Protein AF-I3SNP6-F1 (afdb_monomer)

Solvent-accessible surface area (backbone atoms only — not comparable to full-atom values): 7927 Å² total; per-residue (Å²): 105,69,61,32,59,49,17,64,80,72,67,34,34,60,52,29,31,48,36,40,49,76,68,59,26,32,49,94,87,65,59,48,71,61,46,14,54,54,50,47,52,50,55,50,54,54,51,55,50,58,54,50,55,62,54,56,77,73,59,86,54,77,71,55,51,58,52,49,52,56,49,49,53,54,51,52,50,49,51,50,50,51,52,50,49,54,36,62,78,41,44,59,40,77,52,72,68,55,52,50,52,50,50,51,54,52,52,50,52,54,49,42,51,74,76,41,73,86,66,59,64,89,74,34,82,87,60,66,86,70,81,82,78,77,82,78,128

Foldseek 3Di:
DLQLVVCVVVVVLLSNLVVCQVQVQFDVDDDSVVLSVLVSVLVVLVVVLVVVVVVLVVDDDDVSVVVSVVVSVVSVVVSVVSVVCSCVVGVGHDDPVRVVVVVVVVVVVVVCCVPPVPDDPVPPPVPDSDDPPPPDD

Sequence (137 aa):
MEIFLGSIAIEDYDSMASALIQMGATDRDVNAKAFARDLAKVFSSIKELDTEIVVATTSGPATAVAANIVVDERQMNALFLDVVRVSESYGLKFPREFALLLKQLLYFDRYTRLLAPNLNMLRDQRISITSNRRTRY

Structure (mmCIF, N/CA/C/O backbone):
data_AF-I3SNP6-F1
#
_entry.id   AF-I3SNP6-F1
#
loop_
_atom_site.group_PDB
_atom_site.id
_atom_site.type_symbol
_atom_site.label_atom_id
_atom_site.label_alt_id
_atom_site.label_comp_id
_atom_site.label_asym_id
_atom_site.label_entity_id
_atom_site.label_seq_id
_atom_site.pdbx_PDB_ins_code
_atom_site.Cartn_x
_atom_site.Cartn_y
_atom_site.Cartn_z
_atom_site.occupancy
_atom_site.B_iso_or_equiv
_atom_site.auth_seq_id
_atom_site.auth_comp_id
_atom_site.auth_asym_id
_atom_site.auth_atom_id
_atom_site.pdbx_PDB_model_num
ATOM 1 N N . MET A 1 1 ? 13.198 5.610 2.439 1.00 65.50 1 MET A N 1
ATOM 2 C CA . MET A 1 1 ? 12.497 5.205 3.678 1.00 65.50 1 MET A CA 1
ATOM 3 C C . MET A 1 1 ? 11.558 6.287 4.191 1.00 65.50 1 MET A C 1
ATOM 5 O O . MET A 1 1 ? 10.376 6.005 4.277 1.00 65.50 1 MET A O 1
ATOM 9 N N . GLU A 1 2 ? 12.020 7.512 4.465 1.00 75.31 2 GLU A N 1
ATOM 10 C CA . GLU A 1 2 ? 11.124 8.613 4.885 1.00 75.31 2 GLU A CA 1
ATOM 11 C C . GLU A 1 2 ? 9.983 8.859 3.891 1.00 75.31 2 GLU A C 1
ATOM 13 O O . GLU A 1 2 ? 8.830 8.942 4.292 1.00 75.31 2 GLU A O 1
ATOM 18 N N . ILE A 1 3 ? 10.292 8.871 2.588 1.00 80.62 3 ILE A N 1
ATOM 19 C CA . ILE A 1 3 ? 9.289 9.013 1.520 1.00 80.62 3 ILE A CA 1
ATOM 20 C C . ILE A 1 3 ? 8.261 7.874 1.569 1.00 80.62 3 ILE A C 1
ATOM 22 O O . ILE A 1 3 ? 7.073 8.127 1.432 1.00 80.62 3 ILE A O 1
ATOM 26 N N . PHE A 1 4 ? 8.702 6.638 1.827 1.00 84.06 4 PHE A N 1
ATOM 27 C CA . PHE A 1 4 ? 7.810 5.483 1.952 1.00 84.06 4 PHE A CA 1
ATOM 28 C C . PHE A 1 4 ? 6.874 5.629 3.162 1.00 84.06 4 PHE A C 1
ATOM 30 O O . PHE A 1 4 ? 5.660 5.551 3.008 1.00 84.06 4 PHE A O 1
ATOM 37 N N . LEU A 1 5 ? 7.412 5.919 4.350 1.00 79.44 5 LEU A N 1
ATOM 38 C CA . LEU A 1 5 ? 6.597 6.084 5.559 1.00 79.44 5 LEU A CA 1
ATOM 39 C C . LEU A 1 5 ? 5.642 7.282 5.454 1.00 79.44 5 LEU A C 1
ATOM 41 O O . LEU A 1 5 ? 4.476 7.168 5.819 1.00 79.44 5 LEU A O 1
ATOM 45 N N . GLY A 1 6 ? 6.109 8.403 4.897 1.00 79.94 6 GLY A N 1
ATOM 46 C CA . GLY A 1 6 ? 5.270 9.569 4.624 1.00 79.94 6 GLY A CA 1
ATOM 47 C C . GLY A 1 6 ? 4.152 9.257 3.629 1.00 79.94 6 GLY A C 1
ATOM 48 O O . GLY A 1 6 ? 3.012 9.638 3.864 1.00 79.94 6 GLY A O 1
ATOM 49 N N . SER A 1 7 ? 4.450 8.499 2.568 1.00 84.94 7 SER A N 1
ATOM 50 C CA . SER A 1 7 ? 3.464 8.115 1.551 1.00 84.94 7 SER A CA 1
ATOM 51 C C . SER A 1 7 ? 2.343 7.221 2.085 1.00 84.94 7 SER A C 1
ATOM 53 O O . SER A 1 7 ? 1.221 7.326 1.606 1.00 84.94 7 SER A O 1
ATOM 55 N N . ILE A 1 8 ? 2.608 6.399 3.111 1.00 82.50 8 ILE A N 1
ATOM 56 C CA . ILE A 1 8 ? 1.564 5.619 3.796 1.00 82.50 8 ILE A CA 1
ATOM 57 C C . ILE A 1 8 ? 0.594 6.555 4.522 1.00 82.50 8 ILE A C 1
ATOM 59 O O . ILE A 1 8 ? -0.614 6.377 4.425 1.00 82.50 8 ILE A O 1
ATOM 63 N N . ALA A 1 9 ? 1.114 7.563 5.227 1.00 76.81 9 ALA A N 1
ATOM 64 C CA . ALA A 1 9 ? 0.299 8.451 6.053 1.00 76.81 9 ALA A CA 1
ATOM 65 C C . ALA A 1 9 ? -0.656 9.343 5.241 1.00 76.81 9 ALA A C 1
ATOM 67 O O . ALA A 1 9 ? -1.729 9.685 5.734 1.00 76.81 9 ALA A O 1
ATOM 68 N N . ILE A 1 10 ? -0.267 9.723 4.020 1.00 84.12 10 ILE A N 1
ATOM 69 C CA . ILE A 1 10 ? -1.083 10.555 3.116 1.00 84.12 10 ILE A CA 1
ATOM 70 C C . ILE A 1 10 ? -1.694 9.767 1.951 1.00 84.12 10 ILE A C 1
ATOM 72 O O . ILE A 1 10 ? -2.271 10.373 1.054 1.00 84.12 10 ILE A O 1
ATOM 76 N N . GLU A 1 11 ? -1.549 8.439 1.956 1.00 88.50 11 GLU A N 1
ATOM 77 C CA . GLU A 1 11 ? -2.080 7.534 0.928 1.00 88.50 11 GLU A CA 1
ATOM 78 C C . GLU A 1 11 ? -1.613 7.857 -0.503 1.00 88.50 11 GLU A C 1
ATOM 80 O O . GLU A 1 11 ? -2.332 7.674 -1.485 1.00 88.50 11 GLU A O 1
ATOM 85 N N . ASP A 1 12 ? -0.374 8.329 -0.634 1.00 90.88 12 ASP A N 1
ATOM 86 C CA . ASP A 1 12 ? 0.249 8.606 -1.926 1.00 90.88 12 ASP A CA 1
ATOM 87 C C . ASP A 1 12 ? 0.881 7.328 -2.497 1.00 90.88 12 ASP A C 1
ATOM 89 O O . ASP A 1 12 ? 2.064 7.031 -2.303 1.00 90.88 12 ASP A O 1
ATOM 93 N N . TYR A 1 13 ? 0.077 6.552 -3.221 1.00 94.25 13 TYR A N 1
ATOM 94 C CA . TYR A 1 13 ? 0.503 5.272 -3.790 1.00 94.25 13 TYR A CA 1
ATOM 95 C C . TYR A 1 13 ? 1.591 5.403 -4.869 1.00 94.25 13 TYR A C 1
ATOM 97 O O . TYR A 1 13 ? 2.376 4.473 -5.062 1.00 94.25 13 TYR A O 1
ATOM 105 N N . ASP A 1 14 ? 1.684 6.548 -5.551 1.00 94.50 14 ASP A N 1
ATOM 106 C CA . ASP A 1 14 ? 2.721 6.813 -6.555 1.00 94.50 14 ASP A CA 1
ATOM 107 C C . ASP A 1 14 ? 4.097 6.983 -5.897 1.00 94.50 14 ASP A C 1
ATOM 109 O O . ASP A 1 14 ? 5.089 6.366 -6.316 1.00 94.50 14 ASP A O 1
ATOM 113 N N . SER A 1 15 ? 4.153 7.783 -4.829 1.00 92.44 15 SER A N 1
ATOM 114 C CA . SER A 1 15 ? 5.365 7.935 -4.019 1.00 92.44 15 SER A CA 1
ATOM 115 C C . SER A 1 15 ? 5.734 6.633 -3.313 1.00 92.44 15 SER A C 1
ATOM 117 O O . SER A 1 15 ? 6.919 6.300 -3.232 1.00 92.44 15 SER A O 1
ATOM 119 N N . MET A 1 16 ? 4.741 5.862 -2.861 1.00 92.06 16 MET A N 1
ATOM 120 C CA . MET A 1 16 ? 4.955 4.564 -2.219 1.00 92.06 16 MET A CA 1
ATOM 121 C C . MET A 1 16 ? 5.596 3.555 -3.176 1.00 92.06 16 MET A C 1
ATOM 123 O O . MET A 1 16 ? 6.637 2.976 -2.854 1.00 92.06 16 MET A O 1
ATOM 127 N N . ALA A 1 17 ? 5.025 3.392 -4.375 1.00 93.81 17 ALA A N 1
ATOM 128 C CA . ALA A 1 17 ? 5.552 2.507 -5.411 1.00 93.81 17 ALA A CA 1
ATOM 129 C C . ALA A 1 17 ? 6.980 2.902 -5.806 1.00 93.81 17 ALA A C 1
ATOM 131 O O . ALA A 1 17 ? 7.883 2.064 -5.831 1.00 93.81 17 ALA A O 1
ATOM 132 N N . SER A 1 18 ? 7.208 4.196 -6.046 1.00 92.94 18 SER A N 1
ATOM 133 C CA . SER A 1 18 ? 8.528 4.720 -6.407 1.00 92.94 18 SER A CA 1
ATOM 134 C C . SER A 1 18 ? 9.561 4.481 -5.304 1.00 92.94 18 SER A C 1
ATOM 136 O O . SER A 1 18 ? 10.696 4.100 -5.591 1.00 92.94 18 SER A O 1
ATOM 138 N N . ALA A 1 19 ? 9.178 4.666 -4.038 1.00 90.75 19 ALA A N 1
ATOM 139 C CA . ALA A 1 19 ? 10.065 4.437 -2.906 1.00 90.75 19 ALA A CA 1
ATOM 140 C C . ALA A 1 19 ? 10.429 2.954 -2.746 1.00 90.75 19 ALA A C 1
ATOM 142 O O . ALA A 1 19 ? 11.593 2.651 -2.498 1.00 90.75 19 ALA A O 1
ATOM 143 N N . LEU A 1 20 ? 9.475 2.035 -2.928 1.00 89.19 20 LEU A N 1
ATOM 144 C CA . LEU A 1 20 ? 9.726 0.591 -2.866 1.00 89.19 20 LEU A CA 1
ATOM 145 C C . LEU A 1 20 ? 10.677 0.121 -3.977 1.00 89.19 20 LEU A C 1
ATOM 147 O O . LEU A 1 20 ? 11.612 -0.630 -3.697 1.00 89.19 20 LEU A O 1
ATOM 151 N N . ILE A 1 21 ? 10.507 0.630 -5.200 1.00 91.12 21 ILE A N 1
ATOM 152 C CA . ILE A 1 21 ? 11.415 0.345 -6.322 1.00 91.12 21 ILE A CA 1
ATOM 153 C C . ILE A 1 21 ? 12.825 0.875 -6.020 1.00 91.12 21 ILE A C 1
ATOM 155 O O . ILE A 1 21 ? 13.806 0.143 -6.130 1.00 91.12 21 ILE A O 1
ATOM 159 N N . GLN A 1 22 ? 12.944 2.128 -5.568 1.00 89.00 22 GLN A N 1
ATOM 160 C CA . GLN A 1 22 ? 14.239 2.738 -5.222 1.00 89.00 22 GLN A CA 1
ATOM 161 C C . GLN A 1 22 ? 14.940 2.043 -4.050 1.00 89.00 22 GLN A C 1
ATOM 163 O O . GLN A 1 22 ? 16.166 2.032 -3.979 1.00 89.00 22 GLN A O 1
ATOM 168 N N . MET A 1 23 ? 14.174 1.461 -3.128 1.00 86.38 23 MET A N 1
ATOM 169 C CA . MET A 1 23 ? 14.699 0.679 -2.009 1.00 86.38 23 MET A CA 1
ATOM 170 C C . MET A 1 23 ? 15.196 -0.711 -2.433 1.00 86.38 23 MET A C 1
ATOM 172 O O . MET A 1 23 ? 15.720 -1.437 -1.589 1.00 86.38 23 MET A O 1
ATOM 176 N N . GLY A 1 24 ? 15.039 -1.090 -3.707 1.00 87.00 24 GLY A N 1
ATOM 177 C CA . GLY A 1 24 ? 15.359 -2.430 -4.194 1.00 87.00 24 GLY A CA 1
ATOM 178 C C . GLY A 1 24 ? 14.434 -3.496 -3.611 1.00 87.00 24 GLY A C 1
ATOM 179 O O . GLY A 1 24 ? 14.825 -4.656 -3.518 1.00 87.00 24 GLY A O 1
ATOM 180 N N . ALA A 1 25 ? 13.235 -3.091 -3.176 1.00 88.31 25 ALA A N 1
ATOM 181 C CA . ALA A 1 25 ? 12.256 -3.991 -2.589 1.00 88.31 25 ALA A CA 1
ATOM 182 C C . ALA A 1 25 ? 11.389 -4.691 -3.641 1.00 88.31 25 ALA A C 1
ATOM 184 O O . ALA A 1 25 ? 10.534 -5.479 -3.270 1.00 88.31 25 ALA A O 1
ATOM 185 N N . THR A 1 26 ? 11.587 -4.394 -4.924 1.00 92.75 26 THR A N 1
ATOM 186 C CA . THR A 1 26 ? 10.882 -4.980 -6.068 1.00 92.75 26 THR A CA 1
ATOM 187 C C . THR A 1 26 ? 11.882 -5.611 -7.036 1.00 92.75 26 THR A C 1
ATOM 189 O O . THR A 1 26 ? 13.095 -5.404 -6.922 1.00 92.75 26 THR A O 1
ATOM 192 N N . ASP A 1 27 ? 11.383 -6.302 -8.057 1.00 92.06 27 ASP A N 1
ATOM 193 C CA . ASP A 1 27 ? 12.202 -6.672 -9.211 1.00 92.06 27 ASP A CA 1
ATOM 194 C C . ASP A 1 27 ? 12.673 -5.436 -10.011 1.00 92.06 27 ASP A C 1
ATOM 196 O O . ASP A 1 27 ? 12.215 -4.307 -9.802 1.00 92.06 27 ASP A O 1
ATOM 200 N N . ARG A 1 28 ? 13.642 -5.647 -10.914 1.00 82.19 28 ARG A N 1
ATOM 201 C CA . ARG A 1 28 ? 14.390 -4.568 -11.590 1.00 82.19 28 ARG A CA 1
ATOM 202 C C . ARG A 1 28 ? 13.582 -3.789 -12.635 1.00 82.19 28 ARG A C 1
ATOM 204 O O . ARG A 1 28 ? 13.859 -2.611 -12.824 1.00 82.19 28 ARG A O 1
ATOM 211 N N . ASP A 1 29 ? 12.575 -4.410 -13.246 1.00 87.38 29 ASP A N 1
ATOM 212 C CA . ASP A 1 29 ? 11.824 -3.851 -14.382 1.00 87.38 29 ASP A CA 1
ATOM 213 C C . ASP A 1 29 ? 10.336 -3.646 -14.052 1.00 87.38 29 ASP A C 1
ATOM 215 O O . ASP A 1 29 ? 9.435 -4.040 -14.794 1.00 87.38 29 ASP A O 1
ATOM 219 N N . VAL A 1 30 ? 10.058 -3.039 -12.896 1.00 93.25 30 VAL A N 1
ATOM 220 C CA . VAL A 1 30 ? 8.685 -2.786 -12.443 1.00 93.25 30 VAL A CA 1
ATOM 221 C C . VAL A 1 30 ? 8.113 -1.497 -13.035 1.00 93.25 30 VAL A C 1
ATOM 223 O O . VAL A 1 30 ? 8.676 -0.410 -12.909 1.00 93.25 30 VAL A O 1
ATOM 226 N N . ASN A 1 31 ? 6.912 -1.592 -13.613 1.00 94.94 31 ASN A N 1
ATOM 227 C CA . ASN A 1 31 ? 6.125 -0.425 -14.002 1.00 94.94 31 ASN A CA 1
ATOM 228 C C . ASN A 1 31 ? 5.531 0.263 -12.760 1.00 94.94 31 ASN A C 1
ATOM 230 O O . ASN A 1 31 ? 4.510 -0.176 -12.227 1.00 94.94 31 ASN A O 1
ATOM 234 N N . ALA A 1 32 ? 6.136 1.380 -12.347 1.00 93.94 32 ALA A N 1
ATOM 235 C CA . ALA A 1 32 ? 5.738 2.136 -11.157 1.00 93.94 32 ALA A CA 1
ATOM 236 C C . ALA A 1 32 ? 4.258 2.556 -11.152 1.00 93.94 32 ALA A C 1
ATOM 238 O O . ALA A 1 32 ? 3.605 2.489 -10.115 1.00 93.94 32 ALA A O 1
ATOM 239 N N . LYS A 1 33 ? 3.695 2.937 -12.307 1.00 95.69 33 LYS A N 1
ATOM 240 C CA . LYS A 1 33 ? 2.290 3.367 -12.404 1.00 95.69 33 LYS A CA 1
ATOM 241 C C . LYS A 1 33 ? 1.313 2.205 -12.283 1.00 95.69 33 LYS A C 1
ATOM 243 O O . LYS A 1 33 ? 0.238 2.373 -11.715 1.00 95.69 33 LYS A O 1
ATOM 248 N N . ALA A 1 34 ? 1.655 1.043 -12.835 1.00 95.38 34 ALA A N 1
ATOM 249 C CA . ALA A 1 34 ? 0.864 -0.164 -12.615 1.00 95.38 34 ALA A CA 1
ATOM 250 C C . ALA A 1 34 ? 0.920 -0.574 -11.142 1.00 95.38 34 ALA A C 1
ATOM 252 O O . ALA A 1 34 ? -0.125 -0.795 -10.537 1.00 95.38 34 ALA A O 1
ATOM 253 N N . PHE A 1 35 ? 2.119 -0.544 -10.559 1.00 95.50 35 PHE A N 1
ATOM 254 C CA . PHE A 1 35 ? 2.325 -0.910 -9.169 1.00 95.50 35 PHE A CA 1
ATOM 255 C C . PHE A 1 35 ? 1.560 -0.003 -8.200 1.00 95.50 35 PHE A C 1
ATOM 257 O O . PHE A 1 35 ? 0.847 -0.501 -7.337 1.00 95.50 35 PHE A O 1
ATOM 264 N N . ALA A 1 36 ? 1.606 1.316 -8.396 1.00 95.81 36 ALA A N 1
ATOM 265 C CA . ALA A 1 36 ? 0.839 2.269 -7.596 1.00 95.81 36 ALA A CA 1
ATOM 266 C C . ALA A 1 36 ? -0.676 1.998 -7.638 1.00 95.81 36 ALA A C 1
ATOM 268 O O . ALA A 1 36 ? -1.345 2.049 -6.609 1.00 95.81 36 ALA A O 1
ATOM 269 N N . ARG A 1 37 ? -1.227 1.665 -8.815 1.00 95.69 37 ARG A N 1
ATOM 270 C CA . ARG A 1 37 ? -2.654 1.319 -8.945 1.00 95.69 37 ARG A CA 1
ATOM 271 C C . ARG A 1 37 ? -3.009 0.047 -8.191 1.00 95.69 37 ARG A C 1
ATOM 273 O O . ARG A 1 37 ? -4.079 -0.019 -7.596 1.00 95.69 37 ARG A O 1
ATOM 280 N N . ASP A 1 38 ? -2.144 -0.954 -8.235 1.00 94.06 38 ASP A N 1
ATOM 281 C CA . ASP A 1 38 ? -2.401 -2.218 -7.556 1.00 94.06 38 ASP A CA 1
ATOM 282 C C . ASP A 1 38 ? -2.211 -2.093 -6.035 1.00 94.06 38 ASP A C 1
ATOM 284 O O . ASP A 1 38 ? -3.021 -2.635 -5.287 1.00 94.06 38 ASP A O 1
ATOM 288 N N . LEU A 1 39 ? -1.267 -1.266 -5.565 1.00 92.69 39 LEU A N 1
ATOM 289 C CA . LEU A 1 39 ? -1.201 -0.851 -4.158 1.00 92.69 39 LEU A CA 1
ATOM 290 C C . LEU A 1 39 ? -2.500 -0.159 -3.721 1.00 92.69 39 LEU A C 1
ATOM 292 O O . LEU A 1 39 ? -3.063 -0.520 -2.691 1.00 92.69 39 LEU A O 1
ATOM 296 N N . ALA A 1 40 ? -3.024 0.779 -4.516 1.00 92.25 40 ALA A N 1
ATOM 297 C CA . ALA A 1 40 ? -4.269 1.475 -4.191 1.00 92.25 40 ALA A CA 1
ATOM 298 C C . ALA A 1 40 ? -5.462 0.513 -4.026 1.00 92.25 40 ALA A C 1
ATOM 300 O O . ALA A 1 40 ? -6.258 0.673 -3.103 1.00 92.25 40 ALA A O 1
ATOM 301 N N . LYS A 1 41 ? -5.568 -0.517 -4.878 1.00 91.44 41 LYS A N 1
ATOM 302 C CA . LYS A 1 41 ? -6.621 -1.546 -4.772 1.00 91.44 41 LYS A CA 1
ATOM 303 C C . LYS A 1 41 ? -6.514 -2.355 -3.483 1.00 91.44 41 LYS A C 1
ATOM 305 O O . LYS A 1 41 ? -7.523 -2.562 -2.812 1.00 91.44 41 LYS A O 1
ATOM 310 N N . VAL A 1 42 ? -5.300 -2.777 -3.122 1.00 88.75 42 VAL A N 1
ATOM 311 C CA . VAL A 1 42 ? -5.047 -3.515 -1.875 1.00 88.75 42 VAL A CA 1
ATOM 312 C C . VAL A 1 42 ? -5.464 -2.670 -0.671 1.00 88.75 42 VAL A C 1
ATOM 314 O O . VAL A 1 42 ? -6.225 -3.132 0.173 1.00 88.75 42 VAL A O 1
ATOM 317 N N . PHE A 1 43 ? -5.028 -1.409 -0.615 1.00 86.44 43 PHE A N 1
ATOM 318 C CA . PHE A 1 43 ? -5.384 -0.507 0.484 1.00 86.44 43 PHE A CA 1
ATOM 319 C C . PHE A 1 43 ? -6.887 -0.186 0.534 1.00 86.44 43 PHE A C 1
ATOM 321 O O . PHE A 1 43 ? -7.435 -0.103 1.630 1.00 86.44 43 PHE A O 1
ATOM 328 N N . SER A 1 44 ? -7.572 -0.053 -0.610 1.00 87.69 44 SER A N 1
ATOM 329 C CA . SER A 1 44 ? -9.038 0.111 -0.650 1.00 8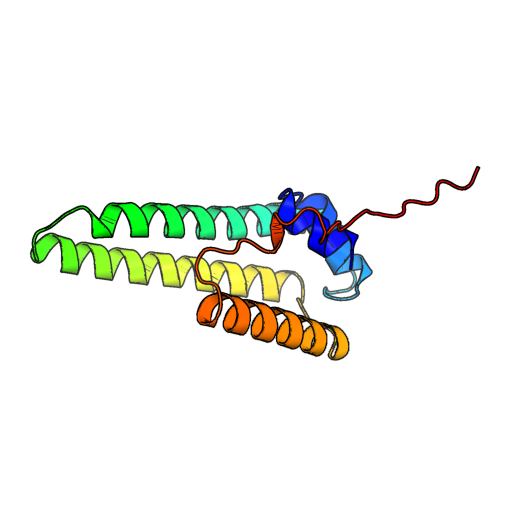7.69 44 SER A CA 1
ATOM 330 C C . SER A 1 44 ? -9.752 -1.094 -0.043 1.00 87.69 44 SER A C 1
ATOM 332 O O . SER A 1 44 ? -10.605 -0.930 0.824 1.00 87.69 44 SER A O 1
ATOM 334 N N . SER A 1 45 ? -9.330 -2.301 -0.424 1.00 83.38 45 SER A N 1
ATOM 335 C CA . SER A 1 45 ? -9.926 -3.554 0.058 1.00 83.38 45 SER A CA 1
ATOM 336 C C . SER A 1 45 ? -9.782 -3.706 1.578 1.00 83.38 45 SER A C 1
ATOM 338 O O . SER A 1 45 ? -10.712 -4.130 2.257 1.00 83.38 45 SER A O 1
ATOM 340 N N . ILE A 1 46 ? -8.641 -3.289 2.142 1.00 81.38 46 ILE A N 1
ATOM 341 C CA . ILE A 1 46 ? -8.417 -3.282 3.600 1.00 81.38 46 ILE A CA 1
ATOM 342 C C . ILE A 1 46 ? -9.377 -2.318 4.315 1.00 81.38 46 ILE A C 1
ATOM 344 O O . ILE A 1 46 ? -9.893 -2.642 5.383 1.00 81.38 46 ILE A O 1
ATOM 348 N N . LYS A 1 47 ? -9.628 -1.132 3.750 1.00 78.12 47 LYS A N 1
ATOM 349 C CA . LYS A 1 47 ? -10.527 -0.132 4.354 1.00 78.12 47 LYS A CA 1
ATOM 350 C C . LYS A 1 47 ? -11.992 -0.550 4.321 1.00 78.12 47 LYS A C 1
ATOM 352 O O . LYS A 1 47 ? -12.736 -0.255 5.256 1.00 78.12 47 LYS A O 1
ATOM 357 N N . GLU A 1 48 ? -12.404 -1.195 3.236 1.00 75.56 48 GLU A N 1
ATOM 358 C CA . GLU A 1 48 ? -13.759 -1.727 3.086 1.00 75.56 48 GLU A CA 1
ATOM 359 C C . GLU A 1 48 ? -14.044 -2.770 4.176 1.00 75.56 48 GLU A C 1
ATOM 361 O O . GLU A 1 48 ? -15.056 -2.660 4.868 1.00 75.56 48 GLU A O 1
ATOM 366 N N . LEU A 1 49 ? -13.086 -3.666 4.437 1.00 69.75 49 LEU A N 1
ATOM 367 C CA . LEU A 1 49 ? -13.162 -4.645 5.527 1.00 69.75 49 LEU A CA 1
ATOM 368 C C . LEU A 1 49 ? -13.254 -3.999 6.919 1.00 69.75 49 LEU A C 1
ATOM 370 O O . LEU A 1 49 ? -14.107 -4.379 7.719 1.00 69.75 49 LEU A O 1
ATOM 374 N N . ASP A 1 50 ? -12.416 -3.000 7.217 1.00 62.44 50 ASP A N 1
ATOM 375 C CA . ASP A 1 50 ? -12.438 -2.311 8.521 1.00 62.44 50 ASP A CA 1
ATOM 376 C C . ASP A 1 50 ? -13.792 -1.617 8.777 1.00 62.44 50 ASP A C 1
ATOM 378 O O . ASP A 1 50 ? -14.326 -1.623 9.887 1.00 62.44 50 ASP A O 1
ATOM 382 N N . THR A 1 51 ? -14.407 -1.083 7.718 1.00 59.75 51 THR A N 1
ATOM 383 C CA . THR A 1 51 ? -15.724 -0.435 7.791 1.00 59.75 51 THR A CA 1
ATOM 384 C C . THR A 1 51 ? -16.850 -1.452 8.013 1.00 59.75 51 THR A C 1
ATOM 386 O O . THR A 1 51 ? -17.764 -1.198 8.802 1.00 59.75 51 THR A O 1
ATOM 389 N N . GLU A 1 52 ? -16.791 -2.615 7.359 1.00 55.94 52 GLU A N 1
ATOM 390 C CA . GLU A 1 52 ? -17.805 -3.669 7.483 1.00 55.94 52 GLU A CA 1
ATOM 391 C C . GLU A 1 52 ? -17.811 -4.314 8.878 1.00 55.94 52 GLU A C 1
ATOM 393 O O . GLU A 1 52 ? -18.881 -4.503 9.464 1.00 55.94 52 GLU A O 1
ATOM 398 N N . ILE A 1 53 ? -16.635 -4.562 9.467 1.00 53.72 53 ILE A N 1
ATOM 399 C CA . ILE A 1 53 ? -16.505 -5.136 10.818 1.00 53.72 53 ILE A CA 1
ATOM 400 C C . ILE A 1 53 ? -17.182 -4.239 11.866 1.00 53.72 53 ILE A C 1
ATOM 402 O O . ILE A 1 53 ? -17.907 -4.729 12.738 1.00 53.72 53 ILE A O 1
ATOM 406 N N . VAL A 1 54 ? -17.010 -2.917 11.767 1.00 54.03 54 VAL A N 1
ATOM 407 C CA . VAL A 1 54 ? -17.650 -1.967 12.691 1.00 54.03 54 VAL A CA 1
ATOM 408 C C . VAL A 1 54 ? -19.176 -2.047 12.587 1.00 54.03 54 VAL A C 1
ATOM 410 O O . VAL A 1 54 ? -19.855 -2.084 13.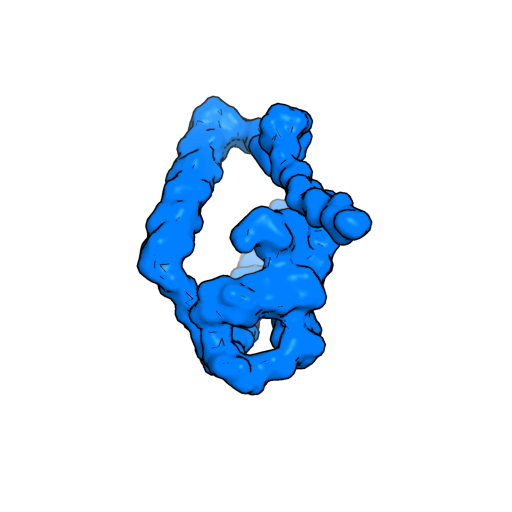613 1.00 54.03 54 VAL A O 1
ATOM 413 N N . VAL A 1 55 ? -19.732 -2.165 11.380 1.00 54.34 55 VAL A N 1
ATOM 414 C CA . VAL A 1 55 ? -21.186 -2.289 11.175 1.00 54.34 55 VAL A CA 1
ATOM 415 C C . VAL A 1 55 ? -21.712 -3.650 11.655 1.00 54.34 55 VAL A C 1
ATOM 417 O O . VAL A 1 55 ? -22.750 -3.706 12.320 1.00 54.34 55 VAL A O 1
ATOM 420 N N . ALA A 1 56 ? -20.987 -4.745 11.416 1.00 51.91 56 ALA A N 1
ATOM 421 C CA . ALA A 1 56 ? -21.402 -6.093 11.810 1.00 51.91 56 ALA A CA 1
ATOM 422 C C . ALA A 1 56 ? -21.520 -6.267 13.336 1.00 51.91 56 ALA A C 1
ATOM 424 O O . ALA A 1 56 ? -22.438 -6.936 13.811 1.00 51.91 56 ALA A O 1
ATOM 425 N N . THR A 1 57 ? -20.659 -5.611 14.124 1.00 54.50 57 THR A N 1
ATOM 426 C CA . THR A 1 57 ? -20.758 -5.634 15.600 1.00 54.50 57 THR A CA 1
ATOM 427 C C . THR A 1 57 ? -21.992 -4.911 16.155 1.00 54.50 57 THR A C 1
ATOM 429 O O . THR A 1 57 ? -22.343 -5.109 17.318 1.00 54.50 57 THR A O 1
ATOM 432 N N . THR A 1 58 ? -22.684 -4.108 15.338 1.00 55.66 58 THR A N 1
ATOM 433 C CA . THR A 1 58 ? -23.865 -3.334 15.761 1.00 55.66 58 THR A CA 1
ATOM 434 C C . THR A 1 58 ? -25.209 -4.015 15.468 1.00 55.66 58 THR A C 1
ATOM 436 O O . THR A 1 58 ? -26.237 -3.534 15.940 1.00 55.66 58 THR A O 1
ATOM 439 N N . SER A 1 59 ? -25.234 -5.148 14.749 1.00 51.56 59 SER A N 1
ATOM 440 C CA . SER A 1 59 ? -26.476 -5.791 14.280 1.00 51.56 59 SER A CA 1
ATOM 441 C C . SER A 1 59 ? -26.600 -7.261 14.740 1.00 51.56 59 SER A C 1
ATOM 443 O O . SER A 1 59 ? -25.899 -8.131 14.236 1.00 51.56 59 SER A O 1
ATOM 445 N N . GLY A 1 60 ? -27.505 -7.571 15.685 1.00 53.88 60 GLY A N 1
ATOM 446 C CA . GLY A 1 60 ? -27.960 -8.957 15.975 1.00 53.88 60 GLY A CA 1
ATOM 447 C C . GLY A 1 60 ? -29.033 -9.434 14.969 1.00 53.88 60 GLY A C 1
ATOM 448 O O . GLY A 1 60 ? -29.502 -8.583 14.213 1.00 53.88 60 GLY A O 1
ATOM 449 N N . PRO A 1 61 ? -2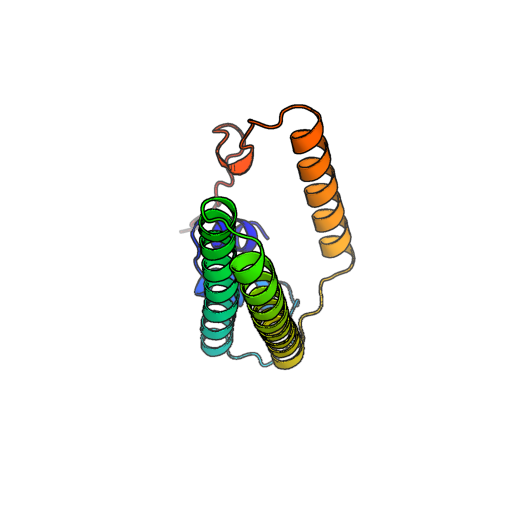9.497 -10.715 14.912 1.00 51.34 61 PRO A N 1
ATOM 450 C CA . PRO A 1 61 ? -29.352 -11.881 15.804 1.00 51.34 61 PRO A CA 1
ATOM 451 C C . PRO A 1 61 ? -28.568 -13.069 15.167 1.00 51.34 61 PRO A C 1
ATOM 453 O O . PRO A 1 61 ? -28.053 -12.969 14.061 1.00 51.34 61 PRO A O 1
ATOM 456 N N . ALA A 1 62 ? -28.473 -14.216 15.857 1.00 52.50 62 ALA A N 1
ATOM 457 C CA . ALA A 1 62 ? -27.574 -15.360 15.585 1.00 52.50 62 ALA A CA 1
ATOM 458 C C . ALA A 1 62 ? -27.515 -15.933 14.142 1.00 52.50 62 ALA A C 1
ATOM 460 O O . ALA A 1 62 ? -26.494 -16.495 13.754 1.00 52.50 62 ALA A O 1
ATOM 461 N N . THR A 1 63 ? -28.557 -15.787 13.320 1.00 51.09 63 THR A N 1
ATOM 462 C CA . THR A 1 63 ? -28.544 -16.178 11.893 1.00 51.09 63 THR A CA 1
ATOM 463 C C . THR A 1 63 ? -27.813 -15.168 11.004 1.00 51.09 63 THR A C 1
ATOM 465 O O . THR A 1 63 ? -27.194 -15.564 10.018 1.00 51.09 63 THR A O 1
ATOM 468 N N . ALA A 1 64 ? -27.825 -13.883 11.375 1.00 52.53 64 ALA A N 1
ATOM 469 C CA . ALA A 1 64 ? -26.987 -12.858 10.755 1.00 52.53 64 ALA A CA 1
ATOM 470 C C . ALA A 1 64 ? -25.507 -13.093 11.091 1.00 52.53 64 ALA A C 1
ATOM 472 O O . ALA A 1 64 ? -24.648 -12.891 10.247 1.00 52.53 64 ALA A O 1
ATOM 473 N N . VAL A 1 65 ? -25.210 -13.624 12.282 1.00 52.84 65 VAL A N 1
ATOM 474 C CA . VAL A 1 65 ? -23.836 -13.938 12.709 1.00 52.84 65 VAL A CA 1
ATOM 475 C C . VAL A 1 65 ? -23.195 -15.002 11.811 1.00 52.84 65 VAL A C 1
ATOM 477 O O . VAL A 1 65 ? -22.073 -14.812 1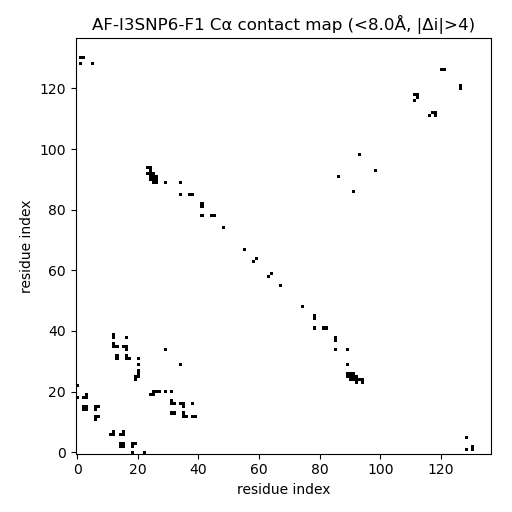1.359 1.00 52.84 65 VAL A O 1
ATOM 480 N N . ALA A 1 66 ? -23.901 -16.088 11.481 1.00 51.81 66 ALA A N 1
ATOM 481 C CA . ALA A 1 66 ? -23.360 -17.133 10.604 1.00 51.81 66 ALA A CA 1
ATOM 482 C C . ALA A 1 66 ? -23.167 -16.660 9.150 1.00 51.81 66 ALA A C 1
ATOM 484 O O . ALA A 1 66 ? -22.168 -17.002 8.521 1.00 51.81 66 ALA A O 1
ATOM 485 N N . ALA A 1 67 ? -24.094 -15.852 8.621 1.00 53.06 67 ALA A N 1
ATOM 486 C CA . ALA A 1 67 ? -23.950 -15.254 7.294 1.00 53.06 67 ALA A CA 1
ATOM 487 C C . ALA A 1 67 ? -22.792 -14.240 7.252 1.00 53.06 67 ALA A C 1
ATOM 489 O O . ALA A 1 67 ? -21.988 -14.286 6.326 1.00 53.06 67 ALA A O 1
ATOM 490 N N . ASN A 1 68 ? -22.655 -13.402 8.284 1.00 51.06 68 ASN A N 1
ATOM 491 C CA . ASN A 1 68 ? -21.576 -12.423 8.404 1.00 51.06 68 ASN A CA 1
ATOM 492 C C . ASN A 1 68 ? -20.202 -13.100 8.531 1.00 51.06 68 ASN A C 1
ATOM 494 O O . ASN A 1 68 ? -19.269 -12.662 7.877 1.00 51.06 68 ASN A O 1
ATOM 498 N N . ILE A 1 69 ? -20.077 -14.203 9.282 1.00 56.50 69 ILE A N 1
ATOM 499 C CA . ILE A 1 69 ? -18.814 -14.962 9.392 1.00 56.50 69 ILE A CA 1
ATOM 500 C C . ILE A 1 69 ? -18.398 -15.566 8.038 1.00 56.50 69 ILE A C 1
ATOM 502 O O . ILE A 1 69 ? -17.228 -15.515 7.670 1.00 56.50 69 ILE A O 1
ATOM 506 N N . VAL A 1 70 ? -19.343 -16.121 7.268 1.00 58.69 70 VAL A N 1
ATOM 507 C CA . VAL A 1 70 ? -19.045 -16.714 5.947 1.00 58.69 70 VAL A CA 1
ATOM 508 C C . VAL A 1 70 ? -18.717 -15.643 4.899 1.00 58.69 70 VAL A C 1
ATOM 510 O O . VAL A 1 70 ? -17.920 -15.891 3.991 1.00 58.69 70 VAL A O 1
ATOM 513 N N . VAL A 1 71 ? -19.332 -14.462 4.995 1.00 59.47 71 VAL A N 1
ATOM 514 C CA . VAL A 1 71 ? -18.996 -13.307 4.151 1.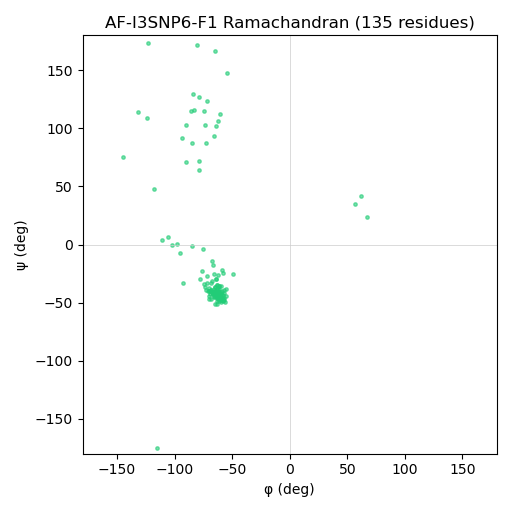00 59.47 71 VAL A CA 1
ATOM 515 C C . VAL A 1 71 ? -17.600 -12.784 4.501 1.00 59.47 71 VAL A C 1
ATOM 517 O O . VAL A 1 71 ? -16.783 -12.641 3.592 1.00 59.47 71 VAL A O 1
ATOM 520 N N . ASP A 1 72 ? -17.298 -12.619 5.789 1.00 65.31 72 ASP A N 1
ATOM 521 C CA . ASP A 1 72 ? -15.995 -12.171 6.296 1.00 65.31 72 ASP A CA 1
ATOM 522 C C . ASP A 1 72 ? -14.856 -13.094 5.829 1.00 65.31 72 ASP A C 1
ATOM 524 O O . ASP A 1 72 ? -13.890 -12.636 5.226 1.00 65.31 72 ASP A O 1
ATOM 528 N N . GLU A 1 73 ? -15.005 -14.418 5.958 1.00 67.38 73 GLU A N 1
ATOM 529 C CA . GLU A 1 73 ? -13.974 -15.377 5.529 1.00 67.38 73 GLU A CA 1
ATOM 530 C C . GLU A 1 73 ? -13.706 -15.328 4.012 1.00 67.38 73 GLU A C 1
ATOM 532 O O . GLU A 1 73 ? -12.561 -15.422 3.562 1.00 67.38 73 GLU A O 1
ATOM 537 N N . ARG A 1 74 ? -14.746 -15.142 3.187 1.00 71.19 74 ARG A N 1
ATOM 538 C CA . ARG A 1 74 ? -14.590 -15.023 1.726 1.00 71.19 74 ARG A CA 1
ATOM 539 C C . ARG A 1 74 ? -13.890 -13.730 1.326 1.00 71.19 74 ARG A C 1
ATOM 541 O O . ARG A 1 74 ? -13.032 -13.768 0.445 1.00 71.19 74 ARG A O 1
ATOM 548 N N . GLN A 1 75 ? -14.245 -12.613 1.954 1.00 70.38 75 GLN A N 1
ATOM 549 C CA . GLN A 1 75 ? -13.605 -11.328 1.684 1.00 70.38 75 GLN A CA 1
ATOM 550 C C . GLN A 1 75 ? -12.157 -11.302 2.192 1.00 70.38 75 GLN A C 1
ATOM 552 O O . GLN A 1 75 ? -11.265 -10.853 1.476 1.00 70.38 75 GLN A O 1
ATOM 557 N N . MET A 1 76 ? -11.896 -11.882 3.366 1.00 73.06 76 MET A N 1
ATOM 558 C CA . MET A 1 76 ? -10.552 -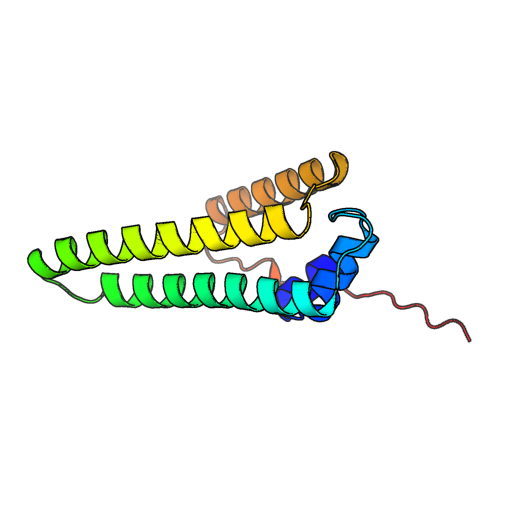12.061 3.921 1.00 73.06 76 MET A CA 1
ATOM 559 C C . MET A 1 76 ? -9.662 -12.884 2.981 1.00 73.06 76 MET A C 1
ATOM 561 O O . MET A 1 76 ? -8.517 -12.516 2.716 1.00 73.06 76 MET A O 1
ATOM 565 N N . ASN A 1 77 ? -10.201 -13.972 2.421 1.00 75.19 77 ASN A N 1
ATOM 566 C CA . ASN A 1 77 ? -9.496 -14.792 1.439 1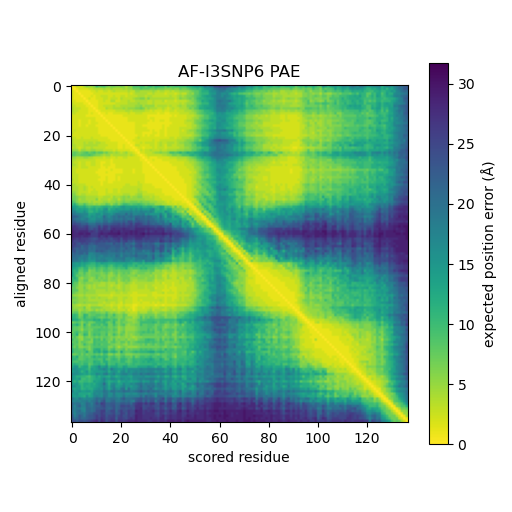.00 75.19 77 ASN A CA 1
ATOM 567 C C . ASN A 1 77 ? -9.203 -14.017 0.148 1.00 75.19 77 ASN A C 1
ATOM 569 O O . ASN A 1 77 ? -8.098 -14.121 -0.381 1.00 75.19 77 ASN A O 1
ATOM 573 N N . ALA A 1 78 ? -10.151 -13.219 -0.349 1.00 79.75 78 ALA A N 1
ATOM 574 C CA . ALA A 1 78 ? -9.931 -12.374 -1.522 1.00 79.75 78 ALA A CA 1
ATOM 575 C C . ALA A 1 78 ? -8.836 -11.324 -1.270 1.00 79.75 78 ALA A C 1
ATOM 577 O O . ALA A 1 78 ? -7.907 -11.214 -2.070 1.00 79.75 78 ALA A O 1
ATOM 578 N N . LEU A 1 79 ? -8.872 -10.642 -0.118 1.00 80.31 79 LEU A N 1
ATOM 579 C CA . LEU A 1 79 ? -7.827 -9.701 0.285 1.00 80.31 79 LEU A CA 1
ATOM 580 C C . LEU A 1 79 ? -6.458 -10.388 0.358 1.00 80.31 79 LEU A C 1
ATOM 582 O O . LEU A 1 79 ? -5.468 -9.860 -0.148 1.00 80.31 79 LEU A O 1
ATOM 586 N N . PHE A 1 80 ? -6.388 -11.562 0.989 1.00 78.12 80 PHE A N 1
ATOM 587 C CA . PHE A 1 80 ? -5.142 -12.314 1.097 1.00 78.12 80 PHE A CA 1
ATOM 588 C C . PHE A 1 80 ? -4.573 -12.648 -0.286 1.00 78.12 80 PHE A C 1
ATOM 590 O O . PHE A 1 80 ? -3.386 -12.431 -0.535 1.00 78.12 80 PHE A O 1
ATOM 597 N N . LEU A 1 81 ? -5.424 -13.119 -1.201 1.00 84.06 81 LEU A N 1
ATOM 598 C CA . LEU A 1 81 ? -5.029 -13.412 -2.575 1.00 84.06 81 LEU A CA 1
ATOM 599 C C . LEU A 1 81 ? -4.550 -12.160 -3.316 1.00 84.06 81 LEU A C 1
ATOM 601 O O . LEU A 1 81 ? -3.553 -12.241 -4.030 1.00 84.06 81 LEU A O 1
ATOM 605 N N . ASP A 1 82 ? -5.188 -11.007 -3.120 1.00 83.19 82 ASP A N 1
ATOM 606 C CA . ASP A 1 82 ? -4.763 -9.749 -3.738 1.00 83.19 82 ASP A CA 1
ATOM 607 C C . ASP A 1 82 ? -3.406 -9.273 -3.204 1.00 83.19 82 ASP A C 1
ATOM 609 O O . ASP A 1 82 ? -2.531 -8.892 -3.985 1.00 83.19 82 ASP A O 1
ATOM 613 N N . VAL A 1 83 ? -3.173 -9.371 -1.892 1.00 83.56 83 VAL A N 1
ATOM 614 C CA . VAL A 1 83 ? -1.875 -9.046 -1.279 1.00 83.56 83 VAL A CA 1
ATOM 615 C C . VAL A 1 83 ? -0.773 -9.969 -1.802 1.00 83.56 83 VAL A C 1
ATOM 617 O O . VAL A 1 83 ? 0.300 -9.487 -2.181 1.00 83.56 83 VAL A O 1
ATOM 620 N N . VAL A 1 84 ? -1.021 -11.283 -1.851 1.00 83.06 84 VAL A N 1
ATOM 621 C CA . VAL A 1 84 ? -0.064 -12.267 -2.386 1.00 83.06 84 VAL A CA 1
ATOM 622 C C . VAL A 1 84 ? 0.215 -11.982 -3.855 1.00 83.06 84 VAL A C 1
ATOM 624 O O . VAL A 1 84 ? 1.374 -11.855 -4.243 1.00 83.06 84 VAL A O 1
ATOM 627 N N . ARG A 1 85 ? -0.830 -11.780 -4.659 1.00 88.06 85 ARG A N 1
ATOM 628 C CA . ARG A 1 85 ? -0.712 -11.493 -6.088 1.00 88.06 85 ARG A CA 1
ATOM 629 C C . ARG A 1 85 ? 0.120 -10.247 -6.357 1.00 88.06 85 ARG A C 1
ATOM 631 O O . ARG A 1 85 ? 0.991 -10.292 -7.222 1.00 88.06 85 ARG A O 1
ATOM 638 N N . VAL A 1 86 ? -0.132 -9.141 -5.655 1.00 88.44 86 VAL A N 1
ATOM 639 C CA . VAL A 1 86 ? 0.655 -7.905 -5.812 1.00 88.44 86 VAL A CA 1
ATOM 640 C C . VAL A 1 86 ? 2.098 -8.141 -5.368 1.00 88.44 86 VAL A C 1
ATOM 642 O O . VAL A 1 86 ? 3.029 -7.723 -6.052 1.00 88.44 86 VAL A O 1
ATOM 645 N N . SER A 1 87 ? 2.302 -8.875 -4.276 1.00 85.25 87 SER A N 1
ATOM 646 C CA . SER A 1 87 ? 3.643 -9.199 -3.789 1.00 85.25 87 SER A CA 1
ATOM 647 C C . SER A 1 87 ? 4.450 -10.024 -4.791 1.00 85.25 87 SER A C 1
ATOM 649 O O . SER A 1 87 ? 5.604 -9.696 -5.060 1.00 85.25 87 SER A O 1
ATOM 651 N N . GLU A 1 88 ? 3.847 -11.048 -5.390 1.00 87.75 88 GLU A N 1
ATOM 652 C CA . GLU A 1 88 ? 4.488 -11.888 -6.404 1.00 87.75 88 GLU A CA 1
ATOM 653 C C . GLU A 1 88 ? 4.694 -11.142 -7.726 1.00 87.75 88 GLU A C 1
ATOM 655 O O . GLU A 1 88 ? 5.784 -11.192 -8.290 1.00 87.75 88 GLU A O 1
ATOM 660 N N . SER A 1 89 ? 3.686 -10.395 -8.194 1.00 89.62 89 SER A N 1
ATOM 661 C CA . SER A 1 89 ? 3.718 -9.695 -9.493 1.00 89.62 89 SER A CA 1
ATOM 662 C C . SER A 1 89 ? 4.816 -8.635 -9.583 1.00 89.62 89 SER A C 1
ATOM 664 O O . SER A 1 89 ? 5.276 -8.322 -10.680 1.00 89.62 89 SER A O 1
ATOM 666 N N . TYR A 1 90 ? 5.227 -8.074 -8.444 1.00 92.12 90 TYR A N 1
ATOM 667 C CA . TYR A 1 90 ? 6.267 -7.046 -8.367 1.00 92.12 90 TYR A CA 1
ATOM 668 C C . TYR A 1 90 ? 7.560 -7.529 -7.700 1.00 92.12 90 TYR A C 1
ATOM 670 O O . TYR A 1 90 ? 8.487 -6.735 -7.521 1.00 92.12 90 TYR A O 1
ATOM 678 N N . GLY A 1 91 ? 7.637 -8.812 -7.334 1.00 88.62 91 GLY A N 1
ATOM 679 C CA . GLY A 1 91 ? 8.813 -9.396 -6.695 1.00 88.62 91 GLY A CA 1
ATOM 680 C C . GLY A 1 91 ? 9.140 -8.753 -5.349 1.00 88.62 91 GLY A C 1
ATOM 681 O O . GLY A 1 91 ? 10.310 -8.482 -5.071 1.00 88.62 91 GLY A O 1
ATOM 682 N N . LEU A 1 92 ? 8.119 -8.480 -4.524 1.00 88.00 92 LEU A N 1
ATOM 683 C CA . LEU A 1 92 ? 8.297 -7.798 -3.246 1.00 88.00 92 LEU A CA 1
ATOM 684 C C . LEU A 1 92 ? 9.216 -8.587 -2.309 1.00 88.00 92 LEU A C 1
ATOM 686 O O . LEU A 1 92 ? 8.873 -9.657 -1.808 1.00 88.00 92 LEU A O 1
ATOM 690 N N . LYS A 1 93 ? 10.398 -8.029 -2.050 1.00 84.56 93 LYS A N 1
ATOM 691 C CA . LYS A 1 93 ? 11.423 -8.584 -1.163 1.00 84.56 93 LYS A CA 1
ATOM 692 C C . LYS A 1 93 ? 11.899 -7.496 -0.223 1.00 84.56 93 LYS A C 1
ATOM 694 O O . LYS A 1 93 ? 12.547 -6.543 -0.632 1.00 84.56 93 LYS A O 1
ATOM 699 N N . PHE A 1 94 ? 11.623 -7.649 1.063 1.00 70.44 94 PHE A N 1
ATOM 700 C CA . PHE A 1 94 ? 12.135 -6.710 2.052 1.00 70.44 94 PHE A CA 1
ATOM 701 C C . PHE A 1 94 ? 13.605 -7.016 2.372 1.00 70.44 94 PHE A C 1
ATOM 703 O O . PHE A 1 94 ? 13.914 -8.151 2.751 1.00 70.44 94 PHE A O 1
ATOM 710 N N . PRO A 1 95 ? 14.517 -6.029 2.275 1.00 71.88 95 PRO A N 1
ATOM 711 C CA . PRO A 1 95 ? 15.881 -6.181 2.771 1.00 71.88 95 PRO A CA 1
ATOM 712 C C . PRO A 1 95 ? 15.889 -6.610 4.245 1.00 71.88 95 PRO A C 1
ATOM 714 O O . PRO A 1 95 ? 15.008 -6.220 5.021 1.00 71.88 95 PRO A O 1
ATOM 717 N N . ARG A 1 96 ? 16.887 -7.399 4.660 1.00 76.12 96 ARG A N 1
ATOM 718 C CA . ARG A 1 96 ? 16.965 -7.954 6.027 1.00 76.12 96 ARG A CA 1
ATOM 719 C C . ARG A 1 96 ? 16.956 -6.865 7.099 1.00 76.12 96 ARG A C 1
ATOM 721 O O . ARG A 1 96 ? 16.311 -7.010 8.135 1.00 76.12 96 ARG A O 1
ATOM 728 N N . GLU A 1 97 ? 17.640 -5.767 6.826 1.00 78.75 97 GLU A N 1
ATOM 729 C CA . GLU A 1 97 ? 17.769 -4.601 7.692 1.00 78.75 97 GLU A CA 1
ATOM 730 C C . GLU A 1 97 ? 16.427 -3.870 7.820 1.00 78.75 97 GLU A C 1
ATOM 732 O O . GLU A 1 97 ? 16.038 -3.457 8.910 1.00 78.75 97 GLU A O 1
ATOM 737 N N . PHE A 1 98 ? 15.665 -3.781 6.726 1.00 74.75 98 PHE A N 1
ATOM 738 C CA . PHE A 1 98 ? 14.328 -3.191 6.739 1.00 74.75 98 PHE A CA 1
ATOM 739 C C . PHE A 1 98 ? 13.336 -4.046 7.531 1.00 74.75 98 PHE A C 1
ATOM 741 O O . PHE A 1 98 ? 12.559 -3.517 8.321 1.00 74.75 98 PHE A O 1
ATOM 748 N N . ALA A 1 99 ? 13.401 -5.372 7.387 1.00 76.88 99 ALA A N 1
ATOM 749 C CA . ALA A 1 99 ? 12.575 -6.281 8.174 1.00 76.88 99 ALA A CA 1
ATOM 750 C C . ALA A 1 99 ? 12.853 -6.153 9.684 1.00 76.88 99 ALA A C 1
ATOM 752 O O . ALA A 1 99 ? 11.930 -6.256 10.491 1.00 76.88 99 ALA A O 1
ATOM 753 N N . LEU A 1 100 ? 14.106 -5.904 10.081 1.00 85.00 100 LEU A N 1
ATOM 754 C CA . LEU A 1 100 ? 14.458 -5.645 11.479 1.00 85.00 100 LEU A CA 1
ATOM 755 C C . LEU A 1 100 ? 13.837 -4.338 11.990 1.00 85.00 100 LEU A C 1
ATOM 757 O O . LEU A 1 100 ? 13.248 -4.330 13.069 1.00 85.00 100 LEU A O 1
ATOM 761 N N . LEU A 1 101 ? 13.914 -3.265 11.203 1.00 81.19 101 LEU A N 1
ATOM 762 C CA . LEU A 1 101 ? 13.288 -1.982 11.536 1.00 81.19 101 LEU A CA 1
ATOM 763 C C . LEU A 1 101 ? 11.762 -2.099 11.634 1.00 81.19 101 LEU A C 1
ATOM 765 O O . LEU A 1 101 ? 11.161 -1.582 12.573 1.00 81.19 101 LEU A O 1
ATOM 769 N N . LEU A 1 102 ? 11.128 -2.831 10.713 1.00 78.88 102 LEU A N 1
ATOM 770 C CA . LEU A 1 102 ? 9.685 -3.062 10.750 1.00 78.88 102 LEU A CA 1
ATOM 771 C C . LEU A 1 102 ? 9.283 -3.836 12.007 1.00 78.88 102 LEU A C 1
ATOM 773 O O . LEU A 1 102 ? 8.327 -3.464 12.679 1.00 78.88 102 LEU A O 1
ATOM 777 N N . LYS A 1 103 ? 10.047 -4.871 12.374 1.00 84.06 103 LYS A N 1
ATOM 778 C CA . LYS A 1 103 ? 9.840 -5.580 13.642 1.00 84.06 103 LYS A CA 1
ATOM 779 C C . LYS A 1 103 ? 9.919 -4.623 14.824 1.00 84.06 103 LYS A C 1
ATOM 781 O O . LYS A 1 103 ? 9.044 -4.672 15.677 1.00 84.06 103 LYS A O 1
ATOM 786 N N . GLN A 1 104 ? 10.922 -3.746 14.868 1.00 86.56 104 GLN A N 1
ATOM 787 C CA . GLN A 1 104 ? 11.046 -2.751 15.936 1.00 86.56 104 GLN A CA 1
ATOM 788 C C . GLN A 1 104 ? 9.810 -1.851 16.003 1.00 86.56 104 GLN A C 1
ATOM 790 O O . GLN A 1 104 ? 9.230 -1.722 17.077 1.00 86.56 104 GLN A O 1
ATOM 795 N N . LEU A 1 105 ? 9.356 -1.310 14.869 1.00 81.25 105 LEU A N 1
ATOM 796 C CA . LEU A 1 105 ? 8.143 -0.493 14.804 1.00 81.25 105 LEU A CA 1
ATOM 797 C C . LEU A 1 105 ? 6.904 -1.251 15.313 1.00 81.25 105 LEU A C 1
ATOM 799 O O . LEU A 1 105 ? 6.145 -0.707 16.107 1.00 81.25 105 LEU A O 1
ATOM 803 N N . LEU A 1 106 ? 6.735 -2.518 14.923 1.00 81.50 106 LEU A N 1
ATOM 804 C CA . LEU A 1 106 ? 5.625 -3.365 15.379 1.00 81.50 106 LEU A CA 1
ATOM 805 C C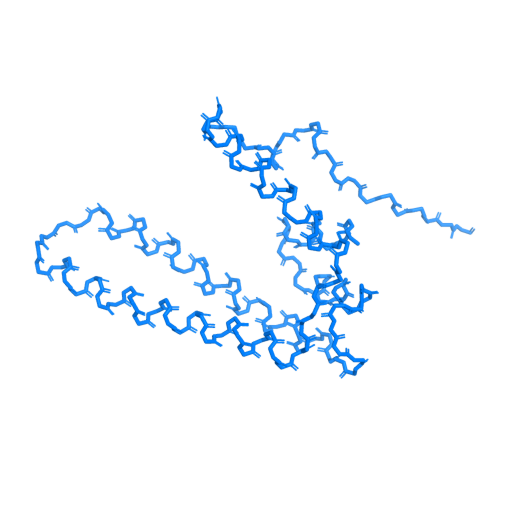 . LEU A 1 106 ? 5.693 -3.672 16.881 1.00 81.50 106 LEU A C 1
ATOM 807 O O . LEU A 1 106 ? 4.662 -3.702 17.554 1.00 81.50 106 LEU A O 1
ATOM 811 N N . TYR A 1 107 ? 6.892 -3.890 17.430 1.00 86.19 107 TYR A N 1
ATOM 812 C CA . TYR A 1 107 ? 7.065 -4.036 18.875 1.00 86.19 107 TYR A CA 1
ATOM 813 C C . TYR A 1 107 ? 6.678 -2.747 19.598 1.00 86.19 107 TYR A C 1
ATOM 815 O O . TYR A 1 107 ? 5.956 -2.817 20.590 1.00 86.19 107 TYR A O 1
ATOM 823 N N . PHE A 1 108 ? 7.097 -1.584 19.091 1.00 84.25 108 PHE A N 1
ATOM 824 C CA . PHE A 1 108 ? 6.699 -0.296 19.656 1.00 84.25 108 PHE A CA 1
ATOM 825 C C . PHE A 1 108 ? 5.184 -0.096 19.622 1.00 84.25 108 PHE A C 1
ATOM 827 O O . PHE A 1 108 ? 4.612 0.227 20.659 1.00 84.25 108 PHE A O 1
ATOM 834 N N . ASP A 1 109 ? 4.529 -0.355 18.489 1.00 80.81 109 ASP A N 1
ATOM 835 C CA . ASP A 1 109 ? 3.070 -0.257 18.365 1.00 80.81 109 ASP A CA 1
ATOM 836 C C . ASP A 1 109 ? 2.349 -1.146 19.392 1.00 80.81 109 ASP A C 1
ATOM 838 O O . ASP A 1 109 ? 1.518 -0.672 20.172 1.00 80.81 109 ASP A O 1
ATOM 842 N N . ARG A 1 110 ? 2.752 -2.421 19.492 1.00 82.06 110 ARG A N 1
ATOM 843 C CA . ARG A 1 110 ? 2.182 -3.357 20.469 1.00 82.06 110 ARG A CA 1
ATOM 844 C C . ARG A 1 110 ? 2.385 -2.887 21.910 1.00 82.06 110 ARG A C 1
ATOM 846 O O . ARG A 1 110 ? 1.460 -3.005 22.715 1.00 82.06 110 ARG A O 1
ATOM 853 N N . TYR A 1 111 ? 3.568 -2.380 22.255 1.00 83.12 111 TYR A N 1
ATOM 854 C CA . TYR A 1 111 ? 3.834 -1.880 23.606 1.00 83.12 111 TYR A CA 1
ATOM 855 C C . TYR A 1 111 ? 3.020 -0.628 23.922 1.00 83.12 111 TYR A C 1
ATOM 857 O O . TYR A 1 111 ? 2.446 -0.542 25.006 1.00 83.12 111 TYR A O 1
ATOM 865 N N . THR A 1 112 ? 2.895 0.301 22.979 1.00 80.06 112 THR A N 1
ATOM 866 C CA . THR A 1 112 ? 2.056 1.486 23.155 1.00 80.06 112 THR A CA 1
ATOM 867 C C . THR A 1 112 ? 0.594 1.108 23.326 1.00 80.06 112 THR A C 1
ATOM 869 O O . THR A 1 112 ? -0.057 1.629 24.224 1.00 80.06 112 THR A O 1
ATOM 872 N N . ARG A 1 113 ? 0.080 0.147 22.553 1.00 76.56 113 ARG A N 1
ATOM 873 C CA . ARG A 1 113 ? -1.303 -0.322 22.706 1.00 76.56 113 ARG A CA 1
ATOM 874 C C . ARG A 1 113 ? -1.565 -0.960 24.073 1.00 76.56 113 ARG A C 1
ATOM 876 O O . ARG A 1 113 ? -2.658 -0.807 24.608 1.00 76.56 113 ARG A O 1
ATOM 883 N N . LEU A 1 114 ? -0.574 -1.652 24.643 1.00 80.44 114 LEU A N 1
ATOM 884 C CA . LEU A 1 114 ? -0.663 -2.225 25.991 1.00 80.44 114 LEU A CA 1
ATOM 885 C C . LEU A 1 114 ? -0.582 -1.163 27.097 1.00 80.44 114 LEU A C 1
ATOM 887 O O . LEU A 1 114 ? -1.274 -1.289 28.103 1.00 80.44 114 LEU A O 1
ATOM 891 N N . LEU A 1 115 ? 0.265 -0.144 26.935 1.00 86.06 115 LEU A N 1
ATOM 892 C CA . LEU A 1 115 ? 0.558 0.840 27.985 1.00 86.06 115 LEU A CA 1
ATOM 893 C C . LEU A 1 115 ? -0.333 2.090 27.930 1.00 86.06 115 LEU A C 1
ATOM 895 O O . LEU A 1 115 ? -0.642 2.672 28.966 1.00 86.06 115 LEU A O 1
ATOM 899 N N . ALA A 1 116 ? -0.737 2.517 26.737 1.00 83.62 116 ALA A N 1
ATOM 900 C CA . ALA A 1 116 ? -1.517 3.726 26.489 1.00 83.62 116 ALA A CA 1
ATOM 901 C C . ALA A 1 116 ? -2.503 3.505 25.319 1.00 83.62 116 ALA A C 1
ATOM 903 O O . ALA A 1 116 ? -2.292 4.029 24.224 1.00 83.62 116 ALA A O 1
ATOM 904 N N . PRO A 1 117 ? -3.612 2.770 25.539 1.00 78.81 117 PRO A N 1
ATOM 905 C CA . PRO A 1 117 ? -4.527 2.321 24.479 1.00 78.81 117 PRO A CA 1
ATOM 906 C C . PRO A 1 117 ? -5.141 3.439 23.625 1.00 78.81 117 PRO A C 1
ATOM 908 O O . PRO A 1 117 ? -5.523 3.206 22.483 1.00 78.81 117 PRO A O 1
ATOM 911 N N . ASN A 1 118 ? -5.232 4.651 24.177 1.00 78.44 118 ASN A N 1
ATOM 912 C CA . ASN A 1 118 ? -5.835 5.813 23.522 1.00 78.44 118 ASN A CA 1
ATOM 913 C C . ASN A 1 118 ? -4.798 6.739 22.857 1.00 78.44 118 ASN A C 1
ATOM 915 O O . ASN A 1 118 ? -5.166 7.781 22.314 1.00 78.44 118 ASN A O 1
ATOM 919 N N . LEU A 1 119 ? -3.503 6.413 22.930 1.00 76.25 119 LEU A N 1
ATOM 920 C CA . LEU A 1 119 ? -2.446 7.232 22.343 1.00 76.25 119 LEU A CA 1
ATOM 921 C C . LEU A 1 119 ? -2.294 6.915 20.852 1.00 76.25 119 LEU A C 1
ATOM 923 O O . LEU A 1 119 ? -1.862 5.828 20.479 1.00 76.25 119 LEU A O 1
ATOM 927 N N . ASN A 1 120 ? -2.566 7.899 19.994 1.00 69.38 120 ASN A N 1
ATOM 928 C CA . ASN A 1 120 ? -2.219 7.822 18.578 1.00 69.38 120 ASN A CA 1
ATOM 929 C C . ASN A 1 120 ? -0.845 8.469 18.342 1.00 69.38 120 ASN A C 1
ATOM 931 O O . ASN A 1 120 ? -0.750 9.674 18.111 1.00 69.38 120 ASN A O 1
ATOM 935 N N . MET A 1 121 ? 0.220 7.663 18.403 1.00 69.31 121 MET A N 1
ATOM 936 C CA . MET A 1 121 ? 1.598 8.141 18.215 1.00 69.31 121 MET A CA 1
ATOM 937 C C . MET A 1 121 ? 1.826 8.792 16.848 1.00 69.31 121 MET A C 1
ATOM 939 O O . MET A 1 121 ? 2.557 9.772 16.760 1.00 69.31 121 MET A O 1
ATOM 943 N N . LEU A 1 122 ? 1.180 8.294 15.789 1.00 63.25 122 LEU A N 1
ATOM 944 C CA . LEU A 1 122 ? 1.332 8.828 14.430 1.00 63.25 122 LEU A CA 1
ATOM 945 C C . LEU A 1 122 ? 0.763 10.248 14.280 1.00 63.25 122 LEU A C 1
ATOM 947 O O . LEU A 1 122 ? 1.087 10.940 13.320 1.00 63.25 122 LEU A O 1
ATOM 951 N N . ARG A 1 123 ? -0.089 10.679 15.218 1.00 61.94 123 ARG A N 1
ATOM 952 C CA . ARG A 1 123 ? -0.647 12.036 15.290 1.00 61.94 123 ARG A CA 1
ATOM 953 C C . ARG A 1 123 ? 0.037 12.915 16.344 1.00 61.94 123 ARG A C 1
ATOM 955 O O . ARG A 1 123 ? -0.357 14.069 16.503 1.00 61.94 123 ARG A O 1
ATOM 962 N N . ASP A 1 124 ? 1.030 12.399 17.073 1.00 70.62 124 ASP A N 1
ATOM 963 C CA . ASP A 1 124 ? 1.784 13.183 18.056 1.00 70.62 124 ASP A CA 1
ATOM 964 C C . ASP A 1 124 ? 2.707 14.170 17.327 1.00 70.62 124 ASP A C 1
ATOM 966 O O . ASP A 1 124 ? 3.549 13.781 16.521 1.00 70.62 124 ASP A O 1
ATOM 970 N N . GLN A 1 125 ? 2.568 15.461 17.633 1.00 62.38 125 GLN A N 1
ATOM 971 C CA . GLN A 1 125 ? 3.315 16.553 16.994 1.00 62.38 125 GLN A CA 1
ATOM 972 C C . GLN A 1 125 ? 4.840 16.429 17.140 1.00 62.38 125 GLN A C 1
ATOM 974 O O . GLN A 1 125 ? 5.585 17.014 16.355 1.00 62.38 125 GLN A O 1
ATOM 979 N N . ARG A 1 126 ? 5.319 15.683 18.143 1.00 71.25 126 ARG A N 1
ATOM 980 C CA . ARG A 1 126 ? 6.752 15.422 18.348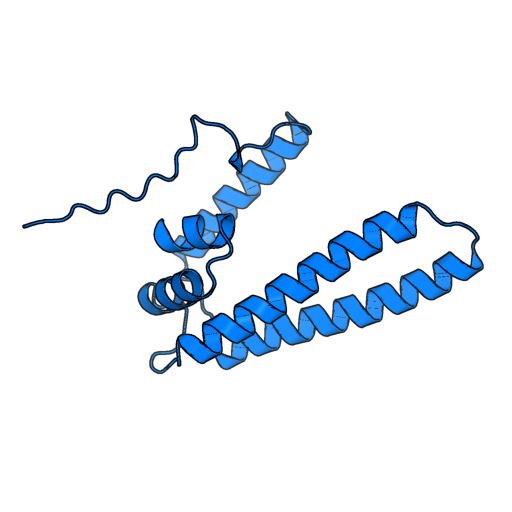 1.00 71.25 126 ARG A CA 1
ATOM 981 C C . ARG A 1 126 ? 7.289 14.380 17.373 1.00 71.25 126 ARG A C 1
ATOM 983 O O . ARG A 1 126 ? 8.488 14.362 17.108 1.00 71.25 126 ARG A O 1
ATOM 990 N N . ILE A 1 127 ? 6.418 13.537 16.821 1.00 67.38 127 ILE A N 1
ATOM 991 C CA . ILE A 1 127 ? 6.749 12.587 15.761 1.00 67.38 127 ILE A CA 1
ATOM 992 C C . ILE A 1 127 ? 6.521 13.289 14.421 1.00 67.38 127 ILE A C 1
ATOM 994 O O . ILE A 1 127 ? 5.576 13.029 13.684 1.00 67.38 127 ILE A O 1
ATOM 998 N N . SER A 1 128 ? 7.402 14.238 14.115 1.00 57.06 128 SER A N 1
ATOM 999 C CA . SER A 1 128 ? 7.389 14.945 12.839 1.00 57.06 128 SER A CA 1
ATOM 1000 C C . SER A 1 128 ? 8.269 14.201 11.834 1.00 57.06 128 SER A C 1
ATOM 1002 O O . SER A 1 128 ? 9.496 14.289 11.885 1.00 57.06 128 SER A O 1
ATOM 1004 N N . ILE A 1 129 ? 7.655 13.449 10.911 1.00 62.53 129 ILE A N 1
ATOM 1005 C CA . ILE A 1 129 ? 8.348 12.857 9.751 1.00 62.53 129 ILE A CA 1
ATOM 1006 C C . ILE A 1 129 ? 8.532 13.967 8.701 1.00 62.53 129 ILE A C 1
ATOM 1008 O O . ILE A 1 129 ? 7.922 13.959 7.634 1.00 62.53 129 ILE A O 1
ATOM 1012 N N . THR A 1 130 ? 9.310 15.002 9.020 1.00 53.72 130 THR A N 1
ATOM 1013 C CA . THR A 1 130 ? 9.598 16.077 8.062 1.00 53.72 130 THR A CA 1
ATOM 1014 C C . THR A 1 130 ? 10.594 15.592 7.020 1.00 53.72 130 THR A C 1
ATOM 1016 O O . THR A 1 130 ? 11.758 15.360 7.339 1.00 53.72 130 THR A O 1
ATOM 1019 N N . SER A 1 131 ? 10.158 15.506 5.760 1.00 49.38 131 SER A N 1
ATOM 1020 C CA . SER A 1 131 ? 11.037 15.299 4.610 1.00 49.38 131 SER A CA 1
ATOM 1021 C C . SER A 1 131 ? 12.008 16.475 4.488 1.00 49.38 131 SER A C 1
ATOM 1023 O O . SER A 1 131 ? 11.619 17.565 4.057 1.00 49.38 131 SER A O 1
ATOM 1025 N N . ASN A 1 132 ? 13.279 16.286 4.834 1.00 45.25 132 ASN A N 1
ATOM 1026 C CA . ASN A 1 132 ? 14.296 17.308 4.597 1.00 45.25 132 ASN A CA 1
ATOM 1027 C C . ASN A 1 132 ? 14.718 17.282 3.119 1.00 45.25 132 ASN A C 1
ATOM 1029 O O . ASN A 1 132 ? 15.806 16.822 2.765 1.00 45.25 132 ASN A O 1
ATOM 1033 N N . ARG A 1 133 ? 13.837 17.745 2.224 1.00 49.59 133 ARG A N 1
ATOM 1034 C CA . ARG A 1 133 ? 14.179 17.963 0.815 1.00 49.59 133 ARG A CA 1
ATOM 1035 C C . ARG A 1 133 ? 15.067 19.208 0.747 1.00 49.59 133 ARG A C 1
ATOM 1037 O O . ARG A 1 133 ? 14.590 20.325 0.587 1.00 49.59 133 ARG A O 1
ATOM 1044 N N . ARG A 1 134 ? 16.380 19.009 0.898 1.00 47.25 134 ARG A N 1
ATOM 1045 C CA . ARG A 1 134 ? 17.391 20.031 0.607 1.00 47.25 134 ARG A CA 1
ATOM 1046 C C . ARG A 1 134 ? 17.372 20.326 -0.891 1.00 47.25 134 ARG A C 1
ATOM 1048 O O . ARG A 1 134 ? 18.032 19.644 -1.670 1.00 47.25 134 ARG A O 1
ATOM 1055 N N . THR A 1 135 ? 16.609 21.337 -1.286 1.00 46.66 135 THR A N 1
ATOM 1056 C CA . THR A 1 135 ? 16.711 21.971 -2.601 1.00 46.66 135 THR A CA 1
ATOM 1057 C C . THR A 1 135 ? 18.089 22.626 -2.685 1.00 46.66 135 THR A C 1
ATOM 1059 O O . THR A 1 135 ? 18.329 23.654 -2.055 1.00 46.66 135 THR A O 1
ATOM 1062 N N . ARG A 1 136 ? 19.034 21.990 -3.384 1.00 45.75 136 ARG A N 1
ATOM 1063 C CA . ARG A 1 136 ? 20.279 22.648 -3.791 1.00 45.75 136 ARG A CA 1
ATOM 1064 C C . ARG A 1 136 ? 20.001 23.374 -5.104 1.00 45.75 136 ARG A C 1
ATOM 1066 O O . ARG A 1 136 ? 19.653 22.720 -6.085 1.00 45.75 136 ARG A O 1
ATOM 1073 N N . TYR A 1 137 ? 20.090 24.699 -5.049 1.00 48.88 137 TYR A N 1
ATOM 1074 C CA . TYR A 1 137 ? 20.310 25.557 -6.211 1.00 48.88 137 TYR A CA 1
ATOM 1075 C C . TYR A 1 137 ? 21.739 25.377 -6.726 1.00 48.88 137 TYR A C 1
ATOM 1077 O O . TYR A 1 137 ? 22.620 25.068 -5.885 1.00 48.88 137 TYR A O 1
#

Secondary structure (DSSP, 8-state):
-HHHHHHHHTT-HHHHHHHHHHTT-S-TT--HHHHHHHHHHHHHHHHHHHHHHHHHTT---HHHHHHHHHHHHHHHHHHHHHHHHHHHHTT----HHHHHHHHHHHHHHHHHHHH-TT--GGG-TT-----------

Radius of gyration: 18.36 Å; Cα contacts (8 Å, |Δi|>4): 77; chains: 1; bounding box: 50×43×42 Å

Organism: Lotus japonicus (NCBI:txid34305)

pLDDT: mean 75.92, std 14.71, range [45.25, 95.81]

InterPro domains:
  IPR051130 Mitochondrial structure and function regulator [PTHR43173] (5-124)

Nearest PDB structures (foldseek):
  5sw8-assembly1_B  TM=4.914E-01  e=6.642E+00  Homo sapiens
  6g6w-assembly1_B  TM=5.229E-01  e=9.502E+00  Bos taurus

Mean predicted aligned error: 11.53 Å